Protein AF-A0A4R3YSF6-F1 (afdb_monomer)

Radius of gyration: 15.41 Å; Cα contacts (8 Å, |Δi|>4): 231; chains: 1; bounding box: 34×35×39 Å

InterPro domains:
  IPR024079 Metallopeptidase, catalytic domain superfamily [G3DSA:3.40.390.10] (8-135)

Mean predicted aligned error: 3.61 Å

Structure (mmCIF, N/CA/C/O backbone):
data_AF-A0A4R3YSF6-F1
#
_entry.id   AF-A0A4R3YSF6-F1
#
loop_
_atom_site.group_PDB
_atom_site.id
_atom_site.type_symbol
_atom_site.label_atom_id
_atom_site.label_alt_id
_atom_site.label_comp_id
_atom_site.label_asym_id
_atom_site.label_entity_id
_atom_site.label_seq_id
_atom_site.pdbx_PDB_ins_code
_atom_site.Cartn_x
_atom_site.Cartn_y
_atom_site.Cartn_z
_atom_site.occupancy
_atom_site.B_iso_or_equiv
_atom_site.auth_seq_id
_atom_site.auth_comp_id
_atom_site.auth_asym_id
_atom_site.auth_atom_id
_atom_site.pdbx_PDB_model_num
ATOM 1 N N . MET A 1 1 ? -13.873 -7.940 -2.655 1.00 75.38 1 MET A N 1
ATOM 2 C CA . MET A 1 1 ? -13.309 -6.577 -2.593 1.00 75.38 1 MET A CA 1
ATOM 3 C C . MET A 1 1 ? -14.471 -5.608 -2.666 1.00 75.38 1 MET A C 1
ATOM 5 O O . MET A 1 1 ? -15.292 -5.771 -3.560 1.00 75.38 1 MET A O 1
ATOM 9 N N . ILE A 1 2 ? -14.576 -4.685 -1.714 1.00 88.38 2 ILE A N 1
ATOM 10 C CA . ILE A 1 2 ? -15.607 -3.641 -1.694 1.00 88.38 2 ILE A CA 1
ATOM 11 C C . ILE A 1 2 ? -14.882 -2.317 -1.900 1.00 88.38 2 ILE A C 1
ATOM 13 O O . ILE A 1 2 ? -13.786 -2.132 -1.375 1.00 88.38 2 ILE A O 1
ATOM 17 N N . TYR A 1 3 ? -15.459 -1.440 -2.709 1.00 89.50 3 TYR A N 1
ATOM 18 C CA . TYR A 1 3 ? -14.857 -0.167 -3.057 1.00 89.50 3 TYR A CA 1
ATOM 19 C C . TYR A 1 3 ? -15.825 0.966 -2.739 1.00 89.50 3 TYR A C 1
ATOM 21 O O . TYR A 1 3 ? -16.998 0.904 -3.105 1.00 89.50 3 TYR A O 1
ATOM 29 N N . HIS A 1 4 ? -15.309 1.997 -2.081 1.00 91.56 4 HIS A N 1
ATOM 30 C CA . HIS A 1 4 ? -16.058 3.184 -1.701 1.00 91.56 4 HIS A CA 1
ATOM 31 C C . HIS A 1 4 ? -15.359 4.437 -2.241 1.00 91.56 4 HIS A C 1
ATOM 33 O O . HIS A 1 4 ? -14.137 4.468 -2.384 1.00 91.56 4 HIS A O 1
ATOM 39 N N . ARG A 1 5 ? -16.146 5.471 -2.549 1.00 90.00 5 ARG A N 1
ATOM 40 C CA . ARG A 1 5 ? -15.683 6.821 -2.911 1.00 90.00 5 ARG A CA 1
ATOM 41 C C . ARG A 1 5 ? -16.462 7.832 -2.091 1.00 90.00 5 ARG A C 1
ATOM 43 O O . ARG A 1 5 ? -17.632 7.583 -1.820 1.00 90.00 5 ARG A O 1
ATOM 50 N N . GLN A 1 6 ? -15.836 8.970 -1.793 1.00 88.31 6 GLN A N 1
ATOM 51 C CA . GLN A 1 6 ? -16.502 10.131 -1.190 1.00 88.31 6 GLN A CA 1
ATOM 52 C C . GLN A 1 6 ? -17.234 9.793 0.123 1.00 88.31 6 GLN A C 1
ATOM 54 O O . GLN A 1 6 ? -18.284 10.350 0.421 1.00 88.31 6 GLN A O 1
ATOM 59 N N . LEU A 1 7 ? -16.681 8.858 0.900 1.00 92.94 7 LEU A N 1
ATOM 60 C CA . LEU A 1 7 ? -17.053 8.673 2.295 1.00 92.94 7 LEU A CA 1
ATOM 61 C C . LEU A 1 7 ? -16.528 9.865 3.091 1.00 92.94 7 LEU A C 1
ATOM 63 O O . LEU A 1 7 ? -15.307 10.039 3.184 1.00 92.94 7 LEU A O 1
ATOM 67 N N . GLU A 1 8 ? -17.464 10.647 3.620 1.00 93.12 8 GLU A N 1
ATOM 68 C CA . GLU A 1 8 ? -17.203 11.821 4.447 1.00 93.12 8 GLU A CA 1
ATOM 69 C C . GLU A 1 8 ? -16.392 11.446 5.689 1.00 93.12 8 GLU A C 1
ATOM 71 O O . GLU A 1 8 ? -16.696 10.476 6.389 1.00 93.12 8 GLU A O 1
ATOM 76 N N . GLY A 1 9 ? -15.331 12.206 5.930 1.00 92.81 9 GLY A N 1
ATOM 77 C CA . GLY A 1 9 ? -14.386 12.000 7.015 1.00 92.81 9 GLY A CA 1
ATOM 78 C C . GLY A 1 9 ? -13.488 10.774 6.863 1.00 92.81 9 GLY A C 1
ATOM 79 O O . GLY A 1 9 ? -12.739 10.509 7.789 1.00 92.81 9 GLY A O 1
ATOM 80 N N . VAL A 1 10 ? -13.543 10.023 5.753 1.00 94.56 10 VAL A N 1
ATOM 81 C CA . VAL A 1 10 ? -12.761 8.777 5.560 1.00 94.56 10 VAL A CA 1
ATOM 82 C C . VAL A 1 10 ? -11.935 8.797 4.280 1.00 94.56 10 VAL A C 1
ATOM 84 O O . VAL A 1 10 ? -10.801 8.326 4.261 1.00 94.56 10 VAL A O 1
ATOM 87 N N . THR A 1 11 ? -12.494 9.307 3.183 1.00 93.81 11 THR A N 1
ATOM 88 C CA . THR A 1 11 ? -11.826 9.315 1.862 1.00 93.81 11 THR A CA 1
ATOM 89 C C . THR A 1 11 ? -11.589 10.719 1.309 1.00 93.81 11 THR A C 1
ATOM 91 O O . THR A 1 11 ? -10.864 10.879 0.330 1.00 93.81 11 THR A O 1
ATOM 94 N N . ASP A 1 12 ? -12.182 11.731 1.933 1.00 91.56 12 ASP A N 1
ATOM 95 C CA . ASP A 1 12 ? -12.060 13.166 1.649 1.00 91.56 12 ASP A CA 1
ATOM 96 C C . ASP A 1 12 ? -11.113 13.884 2.631 1.00 91.56 12 ASP A C 1
ATOM 98 O O . ASP A 1 12 ? -11.143 15.104 2.781 1.00 91.56 12 ASP A O 1
ATOM 102 N N . VAL A 1 13 ? -10.245 13.115 3.284 1.00 90.88 13 VAL A N 1
ATOM 103 C CA . VAL A 1 13 ? -9.210 13.605 4.195 1.00 90.88 13 VAL A CA 1
ATOM 104 C C . VAL A 1 13 ? -8.059 14.249 3.421 1.00 90.88 13 VAL A C 1
ATOM 106 O O . VAL A 1 13 ? -7.888 14.032 2.218 1.00 90.88 13 VAL A O 1
ATOM 109 N N . ARG A 1 14 ? -7.221 15.024 4.112 1.00 91.56 14 ARG A N 1
ATOM 110 C CA . ARG A 1 14 ? -5.967 15.504 3.527 1.00 91.56 14 ARG A CA 1
ATOM 111 C C . ARG A 1 14 ? -5.037 14.309 3.294 1.00 91.56 14 ARG A C 1
ATOM 113 O O . ARG A 1 14 ? -4.811 13.515 4.194 1.00 91.56 14 ARG A O 1
ATOM 120 N N . TYR A 1 15 ? -4.480 14.210 2.095 1.00 90.25 15 TYR A N 1
ATOM 121 C CA . TYR A 1 15 ? -3.469 13.217 1.734 1.00 90.25 15 TYR A CA 1
ATOM 122 C C 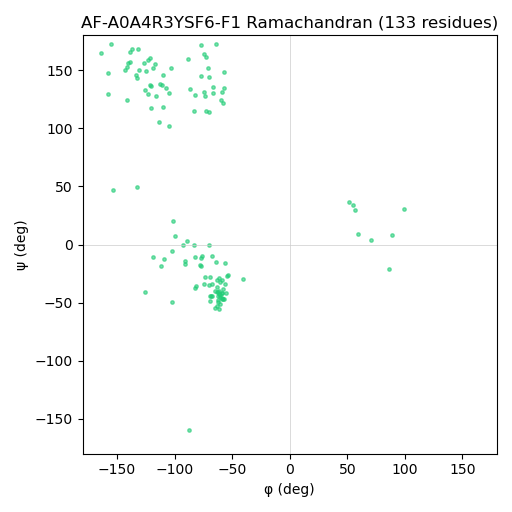. TYR A 1 15 ? -2.355 13.863 0.911 1.00 90.25 15 TYR A C 1
ATOM 124 O O . TYR A 1 15 ? -2.504 14.977 0.400 1.00 90.25 15 TYR A O 1
ATOM 132 N N . GLY A 1 16 ? -1.259 13.127 0.730 1.00 90.56 16 GLY A N 1
ATOM 133 C CA . GLY A 1 16 ? -0.104 13.572 -0.053 1.00 90.56 16 GLY A CA 1
ATOM 134 C C . GLY A 1 16 ? 1.041 14.106 0.808 1.00 90.56 16 GLY A C 1
ATOM 135 O O . GLY A 1 16 ? 1.758 15.014 0.393 1.00 90.56 16 GLY A O 1
ATOM 136 N N . HIS A 1 17 ? 1.172 13.564 2.019 1.00 94.62 17 HIS A N 1
ATOM 137 C CA . HIS A 1 17 ? 2.242 13.838 2.976 1.00 94.62 17 HIS A CA 1
ATOM 138 C C . HIS A 1 17 ? 2.687 12.534 3.650 1.00 94.62 17 HIS A C 1
ATOM 140 O O . HIS A 1 17 ? 2.029 11.501 3.511 1.00 94.62 17 HIS A O 1
ATOM 146 N N . GLU A 1 18 ? 3.832 12.533 4.331 1.00 93.25 18 GLU A N 1
ATOM 147 C CA . GLU A 1 18 ? 4.436 11.286 4.817 1.00 93.25 18 GLU A CA 1
ATOM 148 C C . GLU A 1 18 ? 3.630 10.626 5.941 1.00 93.25 18 GLU A C 1
ATOM 150 O O . GLU A 1 18 ? 3.618 9.399 6.029 1.00 93.25 18 GLU A O 1
ATOM 155 N N . GLU A 1 19 ? 2.902 11.428 6.715 1.00 95.81 19 GLU A N 1
ATOM 156 C CA . GLU A 1 19 ? 2.060 11.018 7.840 1.00 95.81 19 GLU A CA 1
ATOM 157 C C . GLU A 1 19 ? 0.658 10.547 7.408 1.00 95.81 19 GLU A C 1
ATOM 159 O O . GLU A 1 19 ? -0.140 10.135 8.245 1.00 95.81 19 GLU A O 1
ATOM 164 N N . THR A 1 20 ? 0.334 10.557 6.104 1.00 96.06 20 THR A N 1
ATOM 165 C CA . THR A 1 20 ? -1.009 10.177 5.617 1.00 96.06 20 THR A CA 1
ATOM 166 C C . THR A 1 20 ? -1.421 8.766 6.066 1.00 96.06 20 THR A C 1
ATOM 168 O O . THR A 1 20 ? -2.605 8.539 6.290 1.00 96.06 20 THR A O 1
ATOM 171 N N . LEU A 1 21 ? -0.494 7.802 6.183 1.00 97.50 21 LEU A N 1
ATOM 172 C CA . LEU A 1 21 ? -0.851 6.449 6.639 1.00 97.50 21 LEU A CA 1
ATOM 173 C C . LEU A 1 21 ? -1.247 6.422 8.112 1.00 97.50 21 LEU A C 1
ATOM 175 O O . LEU A 1 21 ? -2.237 5.769 8.429 1.00 97.50 21 LEU A O 1
ATOM 179 N N . ASP A 1 22 ? -0.495 7.096 8.980 1.00 97.62 22 ASP A N 1
ATOM 180 C CA . ASP A 1 22 ? -0.796 7.172 10.411 1.00 97.62 22 ASP A CA 1
ATOM 181 C C . ASP A 1 22 ? -2.161 7.838 10.618 1.00 97.62 22 ASP A C 1
ATOM 183 O O . ASP A 1 22 ? -3.085 7.217 11.135 1.00 97.62 22 ASP A O 1
ATOM 187 N N . GLU A 1 23 ? -2.335 9.049 10.079 1.00 97.12 23 GLU A N 1
ATOM 188 C CA . GLU A 1 23 ? -3.580 9.817 10.212 1.00 97.12 23 GLU A CA 1
ATOM 189 C C . GLU A 1 23 ? -4.793 9.069 9.642 1.00 97.12 23 GLU A C 1
ATOM 191 O O . GLU A 1 23 ? -5.877 9.069 10.226 1.00 97.12 23 GLU A O 1
ATOM 196 N N . TRP A 1 24 ? -4.634 8.413 8.489 1.00 97.56 24 TRP A N 1
ATOM 197 C CA . TRP A 1 24 ? -5.729 7.661 7.885 1.00 97.56 24 TRP A CA 1
ATOM 198 C C . TRP A 1 24 ? -6.026 6.348 8.616 1.00 97.56 24 TRP A C 1
ATOM 200 O O . TRP A 1 24 ? -7.169 5.890 8.593 1.00 97.56 24 TRP A O 1
ATOM 210 N N . THR A 1 25 ? -5.025 5.746 9.265 1.00 97.69 25 THR A N 1
ATOM 211 C CA . THR A 1 25 ? -5.224 4.560 10.107 1.00 97.69 25 THR A CA 1
ATOM 212 C C . THR A 1 25 ? -6.185 4.891 11.242 1.00 97.69 25 THR A C 1
ATOM 214 O O . THR A 1 25 ? -7.213 4.226 11.346 1.00 97.69 25 THR A O 1
ATOM 217 N N . ASP A 1 26 ? -5.930 5.971 11.986 1.00 97.69 26 ASP A N 1
ATOM 218 C CA . ASP A 1 26 ? -6.794 6.413 13.092 1.00 97.69 26 ASP A CA 1
ATOM 219 C C . ASP A 1 26 ? -8.238 6.656 12.615 1.00 97.69 26 ASP A C 1
ATOM 221 O O . ASP A 1 26 ? -9.209 6.151 13.179 1.00 97.69 26 ASP A O 1
ATOM 225 N N . ILE A 1 27 ? -8.385 7.364 11.492 1.00 97.12 27 ILE A N 1
ATOM 226 C CA . ILE A 1 27 ? -9.686 7.669 10.884 1.00 97.12 27 ILE A CA 1
ATOM 227 C C . ILE A 1 27 ? -10.450 6.400 10.485 1.00 97.12 27 ILE A C 1
ATOM 229 O O . ILE A 1 27 ? -11.670 6.303 10.675 1.00 97.12 27 ILE A O 1
ATOM 233 N N . MET A 1 28 ? -9.756 5.436 9.879 1.00 96.69 28 MET A N 1
ATOM 234 C CA . MET A 1 28 ? -10.383 4.208 9.409 1.00 96.69 28 MET A CA 1
ATOM 235 C C . MET A 1 28 ? -10.716 3.267 10.571 1.00 96.69 28 MET A C 1
ATOM 237 O O . MET A 1 28 ? -11.749 2.600 10.511 1.00 96.69 28 MET A O 1
ATOM 241 N N . GLU A 1 29 ? -9.907 3.231 11.631 1.00 96.25 29 GLU A N 1
ATOM 242 C CA . GLU A 1 29 ? -10.218 2.496 12.862 1.00 96.25 29 GLU A CA 1
ATOM 243 C C . GLU A 1 29 ? -11.488 3.044 13.528 1.00 96.25 29 GLU A C 1
ATOM 245 O O . GLU A 1 29 ? -12.432 2.278 13.750 1.00 96.25 29 GLU A O 1
ATOM 250 N N . ASP A 1 30 ? -11.596 4.367 13.685 1.00 96.75 30 ASP A N 1
ATOM 251 C CA . ASP A 1 30 ? -12.809 5.033 14.177 1.00 96.75 30 ASP A CA 1
ATOM 252 C C . ASP A 1 30 ? -14.037 4.732 13.302 1.00 96.75 30 ASP A C 1
ATOM 254 O O . ASP A 1 30 ? -15.171 4.607 13.781 1.00 96.75 30 ASP A O 1
ATOM 258 N N . TYR A 1 31 ? -13.861 4.667 11.980 1.00 95.88 31 TYR A N 1
ATOM 259 C CA . TYR A 1 31 ? -14.940 4.311 11.059 1.00 95.88 31 TYR A CA 1
ATOM 260 C C . TYR A 1 31 ? -15.361 2.843 11.214 1.00 95.88 31 TYR A C 1
ATOM 262 O O . TYR A 1 31 ? -16.559 2.550 11.250 1.00 95.88 31 TYR A O 1
ATOM 270 N N . VAL A 1 32 ? -14.401 1.923 11.318 1.00 95.19 32 VAL A N 1
ATOM 271 C CA . VAL A 1 32 ? -14.643 0.486 11.504 1.00 95.19 32 VAL A CA 1
ATOM 272 C C . VAL A 1 32 ? -15.401 0.229 12.802 1.00 95.19 32 VAL A C 1
ATOM 274 O O . VAL A 1 32 ? -16.395 -0.502 12.778 1.00 95.19 32 VAL A O 1
ATOM 277 N N . GLU A 1 33 ? -14.994 0.870 13.899 1.00 95.50 33 GLU A N 1
ATOM 278 C CA . GLU A 1 33 ? -15.650 0.743 15.201 1.00 95.50 33 GLU A CA 1
ATOM 279 C C . GLU A 1 33 ? -17.094 1.261 15.158 1.00 95.50 33 GLU A C 1
ATOM 281 O O . GLU A 1 33 ? -18.033 0.518 15.465 1.00 95.50 33 GLU A O 1
ATOM 286 N N . ARG A 1 34 ? -17.303 2.500 14.687 1.00 96.25 34 ARG A N 1
ATOM 287 C CA . ARG A 1 34 ? -18.636 3.133 14.630 1.00 96.25 34 ARG A CA 1
ATOM 288 C C . ARG A 1 34 ? -19.637 2.389 13.750 1.00 96.25 34 ARG A C 1
ATOM 290 O O . ARG A 1 34 ? -20.837 2.469 13.997 1.00 96.25 34 ARG A O 1
ATOM 297 N N . ASN A 1 35 ? -19.160 1.683 12.727 1.00 94.75 35 ASN A N 1
ATOM 298 C CA . ASN A 1 35 ? -20.005 0.930 11.798 1.00 94.75 35 ASN A CA 1
ATOM 299 C C . ASN A 1 35 ? -20.065 -0.571 12.118 1.00 94.75 35 ASN A C 1
ATOM 301 O O . ASN A 1 35 ? -20.624 -1.338 11.333 1.00 94.75 35 ASN A O 1
ATOM 305 N N . CYS A 1 36 ? -19.488 -0.999 13.247 1.00 94.44 36 CYS A N 1
ATOM 306 C CA . CYS A 1 36 ? -19.428 -2.400 13.666 1.00 94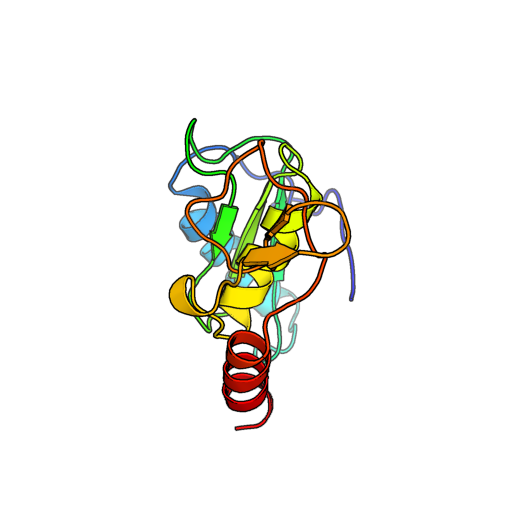.44 36 CYS A CA 1
ATOM 307 C C . CYS A 1 36 ? -18.875 -3.331 12.568 1.00 94.44 36 CYS A C 1
ATOM 309 O O . CYS A 1 36 ? -19.334 -4.465 12.397 1.00 94.44 36 CYS A O 1
ATOM 311 N N . ILE A 1 37 ? -17.899 -2.845 11.794 1.00 91.81 37 ILE A N 1
ATOM 312 C CA . ILE A 1 37 ? -17.246 -3.635 10.751 1.00 91.81 37 ILE A CA 1
ATOM 313 C C . ILE A 1 37 ? -16.313 -4.640 11.445 1.00 91.81 37 ILE A C 1
ATOM 315 O O . ILE A 1 37 ? -15.524 -4.245 12.302 1.00 91.81 37 ILE A O 1
ATOM 319 N N . PRO A 1 38 ? -16.349 -5.940 11.096 1.00 89.19 38 PRO A N 1
ATOM 320 C CA . PRO A 1 38 ? -15.448 -6.916 11.700 1.00 89.19 38 PRO A CA 1
ATOM 321 C C . PRO A 1 38 ? -13.976 -6.545 11.490 1.00 89.19 38 PRO A C 1
ATOM 323 O O . PRO A 1 38 ? -13.511 -6.465 10.352 1.00 89.19 38 PRO A O 1
ATOM 326 N N . TYR A 1 39 ? -13.238 -6.380 12.585 1.00 89.19 39 TYR A N 1
ATOM 327 C CA . TYR A 1 39 ? -11.812 -6.072 12.572 1.00 89.19 39 TYR A CA 1
ATOM 328 C C . TYR A 1 39 ? -11.005 -7.317 12.953 1.00 89.19 39 TYR A C 1
ATOM 330 O O . TYR A 1 39 ? -10.942 -7.712 14.115 1.00 89.19 39 TYR A O 1
ATOM 338 N N . THR A 1 40 ? -10.428 -7.991 11.957 1.00 90.25 40 THR A N 1
ATOM 339 C CA . THR A 1 40 ? -9.514 -9.125 12.169 1.00 90.25 40 THR A CA 1
ATOM 340 C C . THR A 1 40 ? -8.262 -8.939 11.325 1.00 90.25 40 THR A C 1
ATOM 342 O O . THR A 1 40 ? -8.253 -8.139 10.390 1.00 90.25 40 THR A O 1
ATOM 345 N N . SER A 1 41 ? -7.224 -9.740 11.567 1.00 87.12 41 SER A N 1
ATOM 346 C CA . SER A 1 41 ? -6.001 -9.736 10.752 1.00 87.12 41 SER A CA 1
ATOM 347 C C . SER A 1 41 ? -6.246 -9.976 9.254 1.00 87.12 41 SER A C 1
ATOM 349 O O . SER A 1 41 ? -5.370 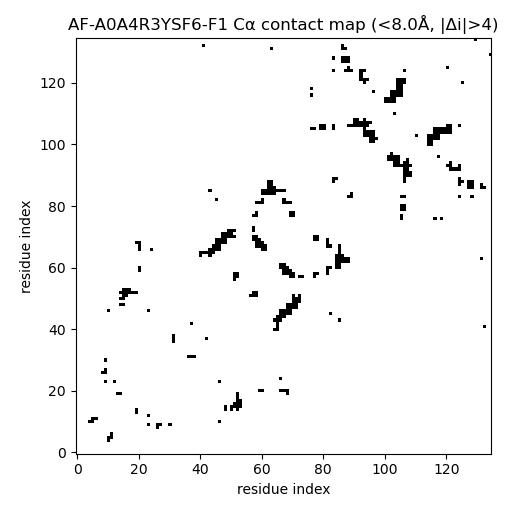-9.691 8.441 1.00 87.12 41 SER A O 1
ATOM 351 N N . ARG A 1 42 ? -7.422 -10.478 8.854 1.00 88.50 42 ARG A N 1
ATOM 352 C CA . ARG A 1 42 ? -7.779 -10.739 7.452 1.00 88.50 42 ARG A CA 1
ATOM 353 C C . ARG A 1 42 ? -8.461 -9.567 6.746 1.00 88.50 42 ARG A C 1
ATOM 355 O O . ARG A 1 42 ? -8.509 -9.571 5.516 1.00 88.50 42 ARG A O 1
ATOM 362 N N . GLN A 1 43 ? -8.979 -8.575 7.469 1.00 93.50 43 GLN A N 1
ATOM 363 C CA . GLN A 1 43 ? -9.592 -7.396 6.856 1.00 93.50 43 GLN A CA 1
ATOM 364 C C . GLN A 1 43 ? -8.507 -6.395 6.495 1.00 93.50 43 GLN A C 1
ATOM 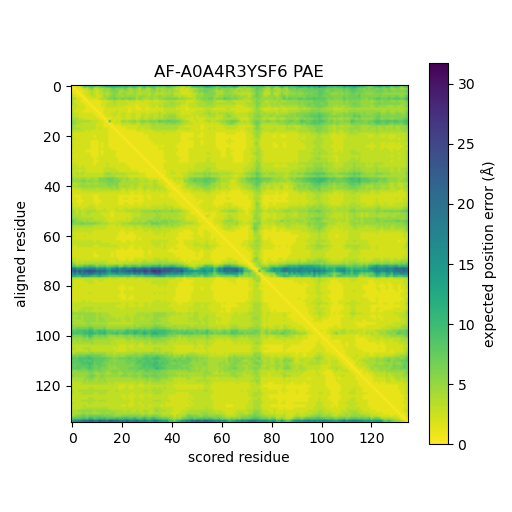366 O O . GLN A 1 43 ? -7.835 -5.856 7.363 1.00 93.50 43 GLN A O 1
ATOM 371 N N . LYS A 1 44 ? -8.330 -6.150 5.202 1.00 95.81 44 LYS A N 1
ATOM 372 C CA . LYS A 1 44 ? -7.367 -5.175 4.702 1.00 95.81 44 LYS A CA 1
ATOM 373 C C . LYS A 1 44 ? -8.115 -3.958 4.173 1.00 95.81 44 LYS A C 1
ATOM 375 O O . LYS A 1 44 ? -9.085 -4.106 3.429 1.00 95.81 44 LYS A O 1
ATOM 380 N N . PHE A 1 45 ? -7.639 -2.780 4.535 1.00 97.00 45 PHE A N 1
ATOM 381 C CA . PHE A 1 45 ? -8.157 -1.484 4.141 1.00 97.00 45 PHE A CA 1
ATOM 382 C C . PHE A 1 45 ? -7.050 -0.738 3.412 1.00 97.00 45 PHE A C 1
ATOM 384 O O . PHE A 1 45 ? -5.889 -0.766 3.817 1.00 97.00 45 PHE A O 1
ATOM 391 N N . MET A 1 46 ? -7.394 -0.092 2.307 1.00 96.69 46 MET A N 1
ATOM 392 C CA . MET A 1 46 ? -6.406 0.637 1.531 1.00 96.69 46 MET A CA 1
ATOM 393 C C . MET A 1 46 ? -7.001 1.929 0.999 1.00 96.69 46 MET A C 1
ATOM 395 O O . MET A 1 46 ? -8.013 1.898 0.295 1.00 96.69 46 MET A O 1
ATOM 399 N N . LEU A 1 47 ? -6.356 3.047 1.317 1.00 96.12 47 LEU A N 1
ATOM 400 C CA . LEU A 1 47 ? -6.661 4.334 0.716 1.00 96.12 47 LEU A CA 1
ATOM 401 C C . LEU A 1 47 ? -5.950 4.430 -0.630 1.00 96.12 47 LEU A C 1
ATOM 403 O O . LEU A 1 47 ? -4.742 4.216 -0.725 1.00 96.12 47 LEU A O 1
ATOM 407 N N . ILE A 1 48 ? -6.700 4.771 -1.673 1.00 94.69 48 ILE A N 1
ATOM 408 C CA . ILE A 1 48 ? -6.147 5.002 -3.007 1.00 94.69 48 ILE A CA 1
ATOM 409 C C . ILE A 1 48 ? -6.245 6.492 -3.315 1.00 94.69 48 ILE A C 1
ATOM 411 O O . ILE A 1 48 ? -7.351 7.028 -3.390 1.00 94.69 48 ILE A O 1
ATOM 415 N N . THR A 1 49 ? -5.103 7.148 -3.517 1.00 93.00 49 THR A N 1
ATOM 416 C CA . THR A 1 49 ? -5.019 8.603 -3.715 1.00 93.00 49 THR A CA 1
ATOM 417 C C . THR A 1 49 ? -4.464 8.957 -5.102 1.00 93.00 49 THR A C 1
ATOM 419 O O . THR A 1 49 ? -3.733 8.171 -5.713 1.00 93.00 49 THR A O 1
ATOM 422 N N . PRO A 1 50 ? -4.778 10.145 -5.647 1.00 91.12 50 PRO A N 1
ATOM 423 C CA . PRO A 1 50 ? -4.121 10.642 -6.855 1.00 91.12 50 PRO A CA 1
ATOM 424 C C . PRO A 1 50 ? -2.717 11.217 -6.586 1.00 91.12 50 PRO A C 1
ATOM 426 O O . PRO A 1 50 ? -1.940 11.358 -7.525 1.00 91.12 50 PRO A O 1
ATOM 429 N N . THR A 1 51 ? -2.381 11.543 -5.332 1.00 90.81 51 THR A N 1
ATOM 430 C CA . THR A 1 51 ? -1.197 12.345 -4.971 1.00 90.81 51 THR A CA 1
ATOM 431 C C . THR A 1 51 ? -0.207 11.547 -4.135 1.00 90.81 51 THR A C 1
ATOM 433 O O . THR A 1 51 ? -0.590 11.003 -3.098 1.00 90.81 51 THR A O 1
ATOM 436 N N . ARG A 1 52 ? 1.068 11.529 -4.555 1.00 92.00 52 ARG A N 1
ATOM 437 C CA . ARG A 1 52 ? 2.180 10.887 -3.829 1.00 92.00 52 ARG A CA 1
ATOM 438 C C . ARG A 1 52 ? 2.335 11.421 -2.405 1.00 92.00 52 ARG A C 1
ATOM 440 O O . ARG A 1 52 ? 2.100 12.598 -2.163 1.00 92.00 52 ARG A O 1
ATOM 447 N N . LEU A 1 53 ? 2.792 10.558 -1.498 1.00 91.75 53 LEU A N 1
ATOM 448 C CA . LEU A 1 53 ? 3.060 10.884 -0.089 1.00 91.75 53 LEU A CA 1
ATOM 449 C C . LEU A 1 53 ? 4.277 11.807 0.045 1.00 91.75 53 LEU A C 1
ATOM 451 O O . LEU A 1 53 ? 4.326 12.686 0.894 1.00 91.75 53 LEU A O 1
ATOM 455 N N . SER A 1 54 ? 5.263 11.607 -0.827 1.00 90.88 54 SER A N 1
ATOM 456 C CA . SER A 1 54 ? 6.409 12.493 -1.019 1.00 90.88 54 SER A CA 1
ATOM 457 C C . SER A 1 54 ? 6.963 12.301 -2.439 1.00 90.88 54 SER A C 1
ATOM 459 O O . SER A 1 54 ? 6.532 11.374 -3.139 1.00 90.88 54 SER A O 1
ATOM 461 N N . PRO A 1 55 ? 7.931 13.113 -2.909 1.00 87.81 55 PRO A N 1
ATOM 462 C CA . PRO A 1 55 ? 8.499 12.961 -4.252 1.00 87.81 55 PRO A CA 1
ATOM 463 C C . PRO A 1 55 ? 9.031 11.550 -4.560 1.00 87.81 55 PRO A C 1
ATOM 465 O O . PRO A 1 55 ? 9.051 11.137 -5.717 1.00 87.81 55 PRO A O 1
ATOM 468 N N . VAL A 1 56 ? 9.428 10.792 -3.531 1.00 87.31 56 VAL A N 1
ATOM 469 C CA . VAL A 1 56 ? 9.999 9.441 -3.663 1.00 87.31 56 VAL A CA 1
ATOM 470 C C . VAL A 1 56 ? 9.071 8.324 -3.176 1.00 87.31 56 VAL A C 1
ATOM 472 O O . VAL A 1 56 ? 9.331 7.160 -3.471 1.00 87.31 56 VAL A O 1
ATOM 475 N N . ARG A 1 57 ? 7.976 8.641 -2.469 1.00 89.88 57 ARG A N 1
ATOM 476 C CA . ARG A 1 57 ? 7.090 7.645 -1.847 1.00 89.88 57 ARG A CA 1
ATOM 477 C C . ARG A 1 57 ? 5.706 7.643 -2.500 1.00 89.88 57 ARG A C 1
ATOM 479 O O . ARG A 1 57 ? 4.892 8.541 -2.290 1.00 89.88 57 ARG A O 1
ATOM 486 N N . ALA A 1 58 ? 5.449 6.617 -3.312 1.00 92.38 58 ALA A N 1
ATOM 487 C CA . ALA A 1 58 ? 4.181 6.422 -4.023 1.00 92.38 58 ALA A CA 1
ATOM 488 C C . ALA A 1 58 ? 3.158 5.586 -3.237 1.00 92.38 58 ALA A C 1
ATOM 490 O O . ALA A 1 58 ? 1.989 5.540 -3.610 1.00 92.38 58 ALA A O 1
ATOM 491 N N . GLY A 1 59 ? 3.586 4.910 -2.182 1.00 94.62 59 GLY A N 1
ATOM 492 C CA . GLY A 1 59 ? 2.740 4.084 -1.342 1.00 94.62 59 GLY A CA 1
ATOM 493 C C . GLY A 1 59 ? 3.444 3.777 -0.030 1.00 94.62 59 GLY A C 1
ATOM 494 O O . GLY A 1 59 ? 4.640 4.049 0.118 1.00 94.62 59 GLY A O 1
ATOM 495 N N . VAL A 1 60 ? 2.665 3.310 0.935 1.00 96.50 60 VAL A N 1
ATOM 496 C CA . VAL A 1 60 ? 3.144 2.828 2.226 1.00 96.50 60 VAL A CA 1
ATOM 497 C C . VAL A 1 60 ? 2.100 1.893 2.831 1.00 96.50 60 VAL A C 1
ATOM 499 O O . VAL A 1 60 ? 0.895 2.085 2.656 1.00 96.50 60 VAL A O 1
ATOM 502 N N . ALA A 1 61 ? 2.552 0.900 3.582 1.00 97.88 61 ALA A N 1
ATOM 503 C CA . ALA A 1 61 ? 1.698 -0.067 4.249 1.00 97.88 61 ALA A CA 1
ATOM 504 C C . ALA A 1 61 ? 2.265 -0.437 5.615 1.00 97.88 61 ALA A C 1
ATOM 506 O O . ALA A 1 61 ? 3.483 -0.505 5.786 1.00 97.88 61 ALA A O 1
ATOM 507 N N . TRP A 1 62 ? 1.385 -0.778 6.557 1.00 97.81 62 TRP A N 1
ATOM 508 C CA . TRP A 1 62 ? 1.796 -1.461 7.780 1.00 97.81 62 TRP A CA 1
ATOM 509 C C . TRP A 1 62 ? 2.160 -2.917 7.466 1.00 97.81 62 TRP A C 1
ATOM 511 O O . TRP A 1 62 ? 1.272 -3.692 7.091 1.00 97.81 62 TRP A O 1
ATOM 521 N N . PRO A 1 63 ? 3.427 -3.351 7.616 1.00 96.88 63 PRO A N 1
ATOM 522 C CA . PRO A 1 63 ? 3.813 -4.718 7.281 1.00 96.88 63 PRO A CA 1
ATOM 523 C C . PRO A 1 63 ? 3.025 -5.732 8.114 1.00 96.88 63 PRO A C 1
ATOM 525 O O . PRO A 1 63 ? 3.042 -5.678 9.342 1.00 96.88 63 PRO A O 1
ATOM 528 N N . ARG A 1 64 ? 2.341 -6.673 7.448 1.00 95.88 64 ARG A N 1
ATOM 529 C CA . ARG A 1 64 ? 1.419 -7.658 8.061 1.00 95.88 64 ARG A CA 1
ATOM 530 C C . ARG A 1 64 ? 0.235 -7.038 8.819 1.00 95.88 64 ARG A C 1
ATOM 532 O O . ARG A 1 64 ? -0.482 -7.765 9.506 1.00 95.88 64 ARG A O 1
ATOM 539 N N . GLY A 1 65 ? 0.039 -5.728 8.704 1.00 96.00 65 GLY A N 1
ATOM 540 C CA . GLY A 1 65 ? -1.058 -4.991 9.309 1.00 96.00 65 GLY A CA 1
ATOM 541 C C . GLY A 1 65 ? -2.294 -4.969 8.419 1.00 96.00 65 GLY A C 1
ATOM 542 O O . GLY A 1 65 ? -2.473 -5.800 7.519 1.00 96.00 65 GLY A O 1
ATOM 543 N N . ASN A 1 66 ? -3.160 -3.998 8.683 1.00 96.94 66 ASN A N 1
ATOM 544 C CA . ASN A 1 66 ? -4.473 -3.906 8.059 1.00 96.94 66 ASN A CA 1
ATOM 545 C C . ASN A 1 66 ? -4.600 -2.718 7.102 1.00 96.94 66 ASN A C 1
ATOM 547 O O . ASN A 1 66 ? -5.479 -2.771 6.248 1.00 96.94 66 ASN A O 1
ATOM 551 N N . PHE A 1 67 ? -3.733 -1.703 7.193 1.00 98.06 67 PHE A N 1
ATOM 552 C CA . PHE A 1 67 ? -3.889 -0.441 6.462 1.00 98.06 67 PHE A CA 1
ATOM 553 C C . PHE A 1 67 ? -2.714 -0.126 5.550 1.00 98.06 67 PHE A C 1
ATOM 555 O O . PHE A 1 67 ? -1.549 -0.273 5.929 1.00 98.06 67 PHE A O 1
ATOM 562 N N . ALA A 1 68 ? -3.047 0.342 4.353 1.00 97.81 68 ALA A N 1
ATOM 563 C CA . ALA A 1 68 ? -2.101 0.858 3.381 1.00 97.81 68 ALA A CA 1
ATOM 564 C C . ALA A 1 68 ? -2.643 2.112 2.692 1.00 97.81 68 ALA A C 1
ATOM 566 O O . ALA A 1 68 ? -3.852 2.311 2.579 1.00 97.81 68 ALA A O 1
ATOM 567 N N . VAL A 1 69 ? -1.735 2.920 2.161 1.00 96.75 69 VAL A N 1
ATOM 568 C CA . VAL A 1 69 ? -2.030 4.025 1.254 1.00 96.75 69 VAL A CA 1
ATOM 569 C C . VAL A 1 69 ? -1.245 3.789 -0.026 1.00 96.75 69 VAL A C 1
ATOM 571 O O . VAL A 1 69 ? -0.041 3.555 0.014 1.00 96.75 69 VAL A O 1
ATOM 574 N N . ALA A 1 70 ? -1.911 3.858 -1.172 1.00 95.25 70 ALA A N 1
ATOM 575 C CA . ALA A 1 70 ? -1.283 3.680 -2.474 1.00 95.25 70 ALA A CA 1
ATOM 576 C C . ALA A 1 70 ? -1.736 4.770 -3.442 1.00 95.25 70 ALA A C 1
ATOM 578 O O . ALA A 1 70 ? -2.885 5.212 -3.419 1.00 95.25 70 ALA A O 1
ATOM 579 N N . THR A 1 71 ? -0.840 5.184 -4.331 1.00 92.31 71 THR A N 1
ATOM 580 C CA . THR A 1 71 ? -1.131 6.249 -5.295 1.00 92.31 71 THR A CA 1
ATOM 581 C C . THR A 1 71 ? -1.412 5.711 -6.689 1.00 92.31 71 THR A C 1
ATOM 583 O O . THR A 1 71 ? -0.894 4.671 -7.101 1.00 92.31 71 THR A O 1
ATOM 586 N N . LEU A 1 72 ? -2.215 6.455 -7.450 1.00 88.44 72 LEU A N 1
ATOM 587 C CA . LEU A 1 72 ? -2.496 6.170 -8.860 1.00 88.44 72 LEU A CA 1
ATOM 588 C C . LEU A 1 72 ? -1.413 6.695 -9.818 1.00 88.44 72 LEU A C 1
ATOM 590 O O . LEU A 1 72 ? -1.402 6.313 -10.987 1.00 88.44 72 LEU A O 1
ATOM 594 N N . ASP A 1 73 ? -0.480 7.511 -9.328 1.00 76.69 73 ASP A N 1
ATOM 595 C CA . ASP A 1 73 ? 0.567 8.196 -10.105 1.00 76.69 73 ASP A CA 1
ATOM 596 C C . ASP A 1 73 ? 1.664 7.250 -10.659 1.00 76.69 73 ASP A C 1
ATOM 598 O O . ASP A 1 73 ? 2.592 7.671 -11.339 1.00 76.69 73 ASP A O 1
ATOM 602 N N . ASN A 1 74 ? 1.575 5.943 -10.384 1.00 63.00 74 ASN A N 1
ATOM 603 C CA . ASN A 1 74 ? 2.396 4.893 -11.012 1.00 63.00 74 ASN A CA 1
ATOM 604 C C . ASN A 1 74 ? 1.656 3.534 -10.994 1.00 63.00 74 ASN A C 1
ATOM 606 O O . ASN A 1 74 ? 2.169 2.489 -10.596 1.00 63.00 74 ASN A O 1
ATOM 610 N N . SER A 1 75 ? 0.390 3.619 -11.399 1.00 59.66 75 SER A N 1
ATOM 611 C CA . SER A 1 75 ? -0.819 2.896 -10.966 1.00 59.66 75 SER A CA 1
ATOM 612 C C . SER A 1 75 ? -0.822 1.393 -10.650 1.00 59.66 75 SER A C 1
ATOM 614 O O . SER A 1 75 ? -1.641 0.995 -9.826 1.00 59.66 75 SER A O 1
ATOM 616 N N . TYR A 1 76 ? 0.006 0.530 -11.242 1.00 60.31 76 TYR A N 1
ATOM 617 C CA . TYR A 1 76 ? -0.196 -0.928 -11.097 1.00 60.31 76 TYR A CA 1
ATOM 618 C C . TYR A 1 76 ? 0.728 -1.644 -10.105 1.00 60.31 76 TYR A C 1
ATOM 620 O O . TYR A 1 76 ? 0.205 -2.382 -9.267 1.00 60.31 76 TYR A O 1
ATOM 628 N N . PRO A 1 77 ? 2.065 -1.468 -10.138 1.00 80.38 77 PRO A N 1
ATOM 629 C CA . PRO A 1 77 ? 2.923 -2.094 -9.138 1.00 80.38 77 PRO A CA 1
ATOM 630 C C . PRO A 1 77 ? 2.617 -1.591 -7.731 1.00 80.38 77 PRO A C 1
ATOM 632 O O . PRO A 1 77 ? 2.549 -2.414 -6.836 1.00 80.38 77 PRO A O 1
ATOM 635 N N . VAL A 1 78 ? 2.360 -0.293 -7.532 1.00 92.31 78 VAL A N 1
ATOM 636 C CA . VAL A 1 78 ? 2.255 0.292 -6.182 1.00 92.31 78 VAL A CA 1
ATOM 637 C C . VAL A 1 78 ? 1.098 -0.310 -5.383 1.00 92.31 78 VAL A C 1
ATOM 639 O O . VAL A 1 78 ? 1.308 -0.788 -4.278 1.00 92.31 78 VAL A O 1
ATOM 642 N N . ILE A 1 79 ? -0.109 -0.378 -5.953 1.00 94.38 79 ILE A N 1
ATOM 643 C CA . ILE A 1 79 ? -1.262 -0.979 -5.263 1.00 94.38 79 ILE A CA 1
ATOM 644 C C . ILE A 1 79 ? -0.976 -2.438 -4.881 1.00 94.38 79 ILE A C 1
ATOM 646 O O . ILE A 1 79 ? -1.216 -2.845 -3.746 1.00 94.38 79 ILE A O 1
ATOM 650 N N . ALA A 1 80 ? -0.449 -3.231 -5.818 1.00 95.06 80 ALA A N 1
ATOM 651 C CA . ALA A 1 80 ? -0.127 -4.630 -5.553 1.00 95.06 80 ALA A CA 1
ATOM 652 C C . ALA A 1 80 ? 1.027 -4.784 -4.546 1.00 95.06 80 ALA A C 1
ATOM 654 O O . ALA A 1 80 ? 1.016 -5.723 -3.754 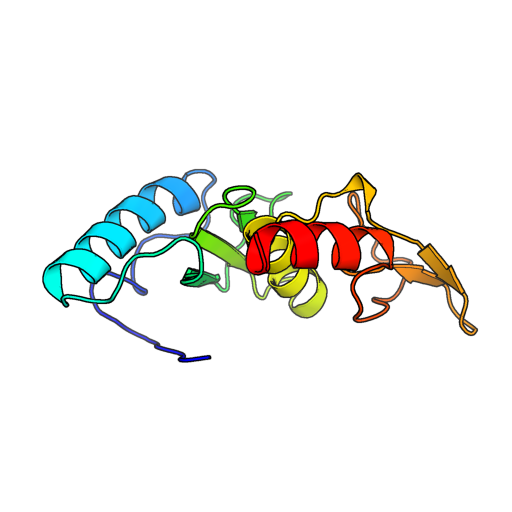1.00 95.06 80 ALA A O 1
ATOM 655 N N . HIS A 1 81 ? 1.994 -3.871 -4.568 1.00 96.25 81 HIS A N 1
ATOM 656 C CA . HIS A 1 81 ? 3.149 -3.821 -3.677 1.00 96.25 81 HIS A CA 1
ATOM 657 C C . HIS A 1 81 ? 2.718 -3.567 -2.233 1.00 96.25 81 HIS A C 1
ATOM 659 O O . HIS A 1 81 ? 2.976 -4.392 -1.355 1.00 96.25 81 HIS A O 1
ATOM 665 N N . GLU A 1 82 ? 1.962 -2.490 -2.007 1.00 96.75 82 GLU A N 1
ATOM 666 C CA . GLU A 1 82 ? 1.468 -2.137 -0.676 1.00 96.75 82 GLU A CA 1
ATOM 667 C C . GLU A 1 82 ? 0.497 -3.192 -0.140 1.00 96.75 82 GLU A C 1
ATOM 669 O O . GLU A 1 82 ? 0.577 -3.601 1.019 1.00 96.75 82 GLU A O 1
ATOM 674 N N . PHE A 1 83 ? -0.376 -3.731 -0.998 1.00 96.44 83 PHE A N 1
ATOM 675 C CA . PHE A 1 83 ? -1.236 -4.845 -0.607 1.00 96.44 83 PHE A CA 1
ATOM 676 C C . PHE A 1 83 ? -0.427 -6.105 -0.259 1.00 96.44 83 PHE A C 1
ATOM 678 O O . PHE A 1 83 ? -0.767 -6.824 0.680 1.00 96.44 83 PHE A O 1
ATOM 685 N N . GLY A 1 84 ? 0.676 -6.359 -0.967 1.00 96.94 84 GLY A N 1
ATOM 686 C CA . GLY A 1 84 ? 1.622 -7.425 -0.650 1.00 96.94 84 GLY A CA 1
ATOM 687 C C . GLY A 1 84 ? 2.213 -7.287 0.754 1.00 96.94 84 GLY A C 1
ATOM 688 O O . GLY A 1 84 ? 2.264 -8.276 1.487 1.00 96.94 84 GLY A O 1
ATOM 689 N N . HIS A 1 85 ? 2.572 -6.071 1.173 1.00 97.94 85 HIS A N 1
ATOM 690 C CA . HIS A 1 85 ? 3.035 -5.803 2.538 1.00 97.94 85 HIS A CA 1
ATOM 691 C C . HIS A 1 85 ? 1.983 -6.111 3.602 1.00 97.94 85 HIS A C 1
ATOM 693 O O . HIS A 1 85 ? 2.315 -6.757 4.600 1.00 97.94 85 HIS A O 1
ATOM 699 N N . LEU A 1 86 ? 0.714 -5.748 3.379 1.00 97.81 86 LEU A N 1
ATOM 700 C CA . LEU A 1 86 ? -0.384 -6.121 4.285 1.00 97.81 86 LEU A CA 1
ATOM 701 C C . LEU A 1 86 ? -0.526 -7.634 4.432 1.00 97.81 86 LEU A C 1
ATOM 703 O O . LEU A 1 86 ? -0.939 -8.130 5.478 1.00 97.81 86 LEU A O 1
ATOM 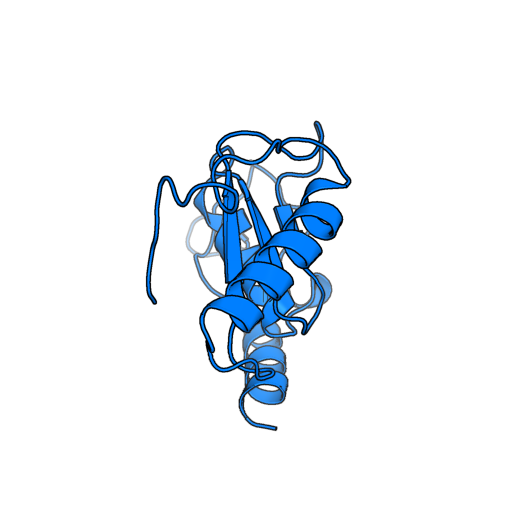707 N N . LEU A 1 87 ? -0.184 -8.369 3.377 1.00 96.94 87 LEU A N 1
ATOM 708 C CA . LEU A 1 87 ? -0.210 -9.822 3.348 1.00 96.94 87 LEU A CA 1
ATOM 709 C C . LEU A 1 87 ? 1.109 -10.464 3.808 1.00 96.94 87 LEU A C 1
ATOM 711 O O . LEU A 1 87 ? 1.219 -11.682 3.810 1.00 96.94 87 LEU A O 1
ATOM 715 N N . GLY A 1 88 ? 2.098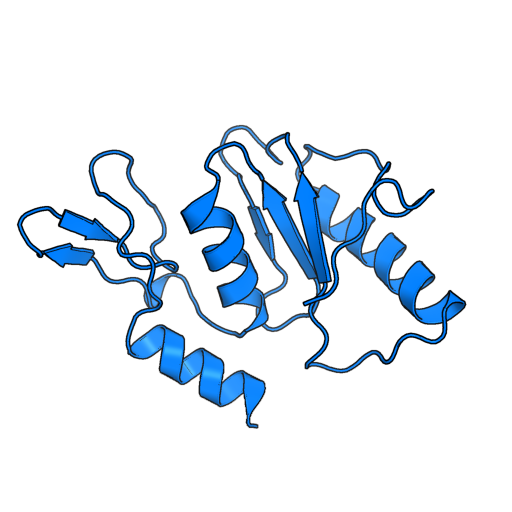 -9.679 4.233 1.00 96.25 88 GLY A N 1
ATOM 716 C CA . GLY A 1 88 ? 3.356 -10.173 4.790 1.00 96.25 88 GLY A CA 1
ATOM 717 C C . GLY A 1 88 ? 4.472 -10.449 3.787 1.00 96.25 88 GLY A C 1
ATOM 718 O O . GLY A 1 88 ? 5.511 -10.968 4.195 1.00 96.25 88 GLY A O 1
ATOM 719 N N . ALA A 1 89 ? 4.299 -10.083 2.518 1.00 97.44 89 ALA A N 1
ATOM 720 C CA . ALA A 1 89 ? 5.397 -10.074 1.562 1.00 97.44 89 ALA A CA 1
ATOM 721 C C . ALA A 1 89 ? 6.389 -8.932 1.858 1.00 97.44 89 ALA A C 1
ATOM 723 O O . ALA A 1 89 ? 6.034 -7.886 2.416 1.00 97.44 89 ALA A O 1
ATOM 724 N N . LYS A 1 90 ? 7.650 -9.136 1.479 1.00 97.31 90 LYS A N 1
ATOM 725 C CA . LYS A 1 90 ? 8.783 -8.236 1.733 1.00 97.31 90 LYS A CA 1
ATOM 726 C C . LYS A 1 90 ? 9.422 -7.796 0.423 1.00 97.31 90 LYS A C 1
ATOM 728 O O . LYS A 1 90 ? 9.292 -8.488 -0.580 1.00 97.31 90 LYS A O 1
ATOM 733 N N . HIS A 1 91 ? 10.176 -6.697 0.453 1.00 96.69 91 HIS A N 1
ATOM 734 C CA . HIS A 1 91 ? 10.935 -6.238 -0.717 1.00 96.69 91 HIS A CA 1
ATOM 735 C C . HIS A 1 91 ? 11.884 -7.311 -1.271 1.00 96.69 91 HIS A C 1
ATOM 737 O O . HIS A 1 91 ? 11.941 -7.520 -2.480 1.00 96.69 91 HIS A O 1
ATOM 743 N N . ASP A 1 92 ? 12.568 -8.034 -0.379 1.00 96.19 92 ASP A N 1
ATOM 744 C CA . ASP A 1 92 ? 13.527 -9.090 -0.736 1.00 96.19 92 ASP A CA 1
ATOM 745 C C . ASP A 1 92 ? 12.881 -10.279 -1.455 1.00 96.19 92 ASP A C 1
ATOM 747 O O . ASP A 1 92 ? 13.576 -11.073 -2.082 1.00 96.19 92 ASP A O 1
ATOM 751 N N . ASP A 1 93 ? 11.551 -10.389 -1.405 1.00 96.31 93 ASP A N 1
ATOM 752 C CA . ASP A 1 93 ? 10.828 -11.401 -2.160 1.00 96.31 93 ASP A CA 1
ATOM 753 C C . ASP A 1 93 ? 10.726 -11.027 -3.651 1.00 96.31 93 ASP A C 1
ATOM 755 O O . ASP A 1 93 ? 10.257 -11.832 -4.451 1.00 96.31 93 ASP A O 1
ATOM 759 N N . GLY A 1 94 ? 11.090 -9.810 -4.057 1.00 95.38 94 GLY A N 1
ATOM 760 C CA . GLY A 1 94 ? 11.020 -9.353 -5.440 1.00 95.38 94 GLY A CA 1
ATOM 761 C C . GLY A 1 94 ? 11.996 -10.078 -6.374 1.00 95.38 94 GLY A C 1
ATOM 762 O O . GLY A 1 94 ? 13.178 -10.229 -6.090 1.00 95.38 94 GLY A O 1
ATOM 763 N N . GLU A 1 95 ? 11.514 -10.474 -7.550 1.00 96.56 95 GLU A N 1
ATOM 764 C CA . GLU A 1 95 ? 12.305 -11.080 -8.622 1.00 96.56 95 GLU A CA 1
ATOM 765 C C . GLU A 1 95 ? 12.275 -10.218 -9.893 1.00 96.56 95 GLU A C 1
ATOM 767 O O . GLU A 1 95 ? 11.278 -9.557 -10.201 1.00 96.56 95 GLU A O 1
ATOM 772 N N . VAL A 1 96 ? 13.348 -10.308 -10.681 1.00 96.12 96 VAL A N 1
ATOM 773 C CA . VAL A 1 96 ? 13.398 -9.837 -12.071 1.00 96.12 96 VAL A CA 1
ATOM 774 C C . VAL A 1 96 ? 13.349 -11.056 -12.986 1.00 96.12 96 VAL A C 1
ATOM 776 O O . VAL A 1 96 ? 14.107 -12.006 -12.797 1.00 96.12 96 VAL A O 1
ATOM 779 N N . ARG A 1 97 ? 12.461 -11.044 -13.981 1.00 96.25 97 ARG A N 1
ATOM 780 C CA . ARG A 1 97 ? 12.256 -12.160 -14.917 1.00 96.25 97 ARG A CA 1
ATOM 781 C C . ARG A 1 97 ? 12.441 -11.706 -16.359 1.00 96.25 97 ARG A C 1
ATOM 783 O O . ARG A 1 97 ? 12.322 -10.522 -16.660 1.00 96.25 97 ARG A O 1
ATOM 790 N N . TYR A 1 98 ? 12.716 -12.657 -17.248 1.00 95.94 98 TYR A N 1
ATOM 791 C CA . TYR A 1 98 ? 12.873 -12.411 -18.679 1.00 95.94 98 TYR A CA 1
ATOM 792 C C . TYR A 1 98 ? 11.858 -13.228 -19.482 1.00 95.94 98 TYR A C 1
ATOM 794 O O . TYR A 1 98 ? 11.895 -14.457 -19.467 1.00 95.94 98 TYR A O 1
ATOM 802 N N . TYR A 1 99 ? 10.974 -12.534 -20.201 1.00 91.31 99 TYR A N 1
ATOM 803 C CA . TYR A 1 99 ? 9.970 -13.126 -21.096 1.00 91.31 99 TYR A CA 1
ATOM 804 C C . TYR A 1 99 ? 9.969 -12.406 -22.453 1.00 91.31 99 TYR A C 1
ATOM 806 O O . TYR A 1 99 ? 8.944 -11.918 -22.916 1.00 91.31 99 TYR A O 1
ATOM 814 N N . GLY A 1 100 ? 11.152 -12.242 -23.054 1.00 94.38 100 GLY A N 1
ATOM 815 C CA . GLY A 1 100 ? 11.356 -11.400 -24.245 1.00 94.38 100 GLY A CA 1
ATOM 816 C C . GLY A 1 100 ? 11.609 -9.921 -23.919 1.00 94.38 100 GLY A C 1
ATOM 817 O O . GLY A 1 100 ? 12.251 -9.223 -24.697 1.00 94.38 100 GLY A O 1
ATOM 818 N N . TRP A 1 101 ? 11.209 -9.473 -22.727 1.00 95.50 101 TRP A N 1
ATOM 819 C CA . TRP A 1 101 ? 11.658 -8.239 -22.080 1.00 95.50 101 TRP A CA 1
ATOM 820 C C . TRP A 1 101 ? 11.850 -8.482 -20.576 1.00 95.50 101 TRP A C 1
ATOM 822 O O . TRP A 1 101 ? 11.262 -9.414 -20.017 1.00 95.50 101 TRP A O 1
ATOM 832 N N . TRP A 1 102 ? 12.686 -7.669 -19.925 1.00 96.38 102 TRP A N 1
ATOM 833 C CA . TRP A 1 102 ? 12.890 -7.731 -18.478 1.00 96.38 102 TRP A CA 1
ATOM 834 C C . TRP A 1 102 ? 11.681 -7.154 -17.743 1.00 96.38 102 TRP A C 1
ATOM 836 O O . TRP A 1 102 ? 11.291 -6.014 -17.997 1.00 96.38 102 TRP A O 1
ATOM 846 N N . CYS A 1 103 ? 11.132 -7.910 -16.797 1.00 95.12 103 CYS A N 1
ATOM 847 C CA . CYS A 1 103 ? 10.041 -7.461 -15.944 1.00 95.12 103 CYS A CA 1
ATOM 848 C C . CYS A 1 103 ? 10.366 -7.647 -14.461 1.00 95.12 103 CYS A C 1
ATOM 850 O O . CYS A 1 103 ? 11.175 -8.503 -14.102 1.00 95.12 103 CYS A O 1
ATOM 852 N N . GLU A 1 104 ? 9.716 -6.874 -13.599 1.00 94.94 104 GLU A N 1
ATOM 853 C CA . GLU A 1 104 ? 9.833 -6.977 -12.148 1.00 94.94 104 GLU A CA 1
ATOM 854 C C . GLU A 1 104 ? 8.533 -7.499 -11.520 1.00 94.94 104 GLU A C 1
ATOM 856 O O . GLU A 1 104 ? 7.435 -7.092 -11.900 1.00 94.94 104 GLU A O 1
ATOM 861 N N . THR A 1 105 ? 8.637 -8.414 -10.557 1.00 95.69 105 THR A N 1
ATOM 862 C CA . THR A 1 105 ? 7.474 -8.860 -9.767 1.00 95.69 105 THR A CA 1
ATOM 863 C C . THR A 1 105 ? 7.018 -7.783 -8.780 1.00 95.69 105 THR A C 1
ATOM 865 O O . THR A 1 105 ? 7.802 -6.915 -8.406 1.00 95.69 105 THR A O 1
ATOM 868 N N . ASN A 1 106 ? 5.779 -7.888 -8.292 1.00 95.62 106 ASN A N 1
ATOM 869 C CA . ASN A 1 106 ? 5.102 -6.846 -7.509 1.00 95.62 106 ASN A CA 1
ATOM 870 C C . ASN A 1 106 ? 5.870 -6.353 -6.270 1.00 95.62 106 ASN A C 1
ATOM 872 O O . ASN A 1 106 ? 5.674 -5.212 -5.876 1.00 95.62 106 ASN A O 1
ATOM 876 N N . MET A 1 107 ? 6.731 -7.178 -5.662 1.00 96.44 107 MET A N 1
ATOM 877 C CA . MET A 1 107 ? 7.466 -6.807 -4.443 1.00 96.44 107 MET A CA 1
ATOM 878 C C . MET A 1 107 ? 8.844 -6.193 -4.684 1.00 96.44 107 MET A C 1
ATOM 880 O O . MET A 1 107 ? 9.520 -5.864 -3.718 1.00 96.44 107 MET A O 1
ATOM 884 N N . ILE A 1 108 ? 9.285 -6.034 -5.934 1.00 94.19 108 ILE A N 1
ATOM 885 C CA . ILE A 1 108 ? 10.599 -5.445 -6.202 1.00 94.19 108 ILE A CA 1
ATOM 886 C C . ILE A 1 108 ? 10.708 -4.045 -5.568 1.00 94.19 108 ILE A C 1
ATOM 888 O O . ILE A 1 108 ? 9.800 -3.219 -5.683 1.00 94.19 108 ILE A O 1
ATOM 892 N N . SER A 1 109 ? 11.828 -3.765 -4.910 1.00 90.75 109 SER A N 1
ATOM 893 C CA . SER A 1 109 ? 12.171 -2.422 -4.448 1.00 90.75 109 SER A CA 1
ATOM 894 C C . SER A 1 109 ? 13.690 -2.329 -4.248 1.00 90.75 109 SER A C 1
ATOM 896 O O . SER A 1 109 ? 14.251 -3.209 -3.595 1.00 90.75 109 SER A O 1
ATOM 898 N N . PRO A 1 110 ? 14.381 -1.317 -4.803 1.00 88.06 110 PRO A N 1
ATOM 899 C CA . PRO A 1 110 ? 13.842 -0.260 -5.661 1.00 88.06 110 PRO A CA 1
ATOM 900 C C . PRO A 1 110 ? 13.420 -0.786 -7.047 1.00 88.06 110 PRO A C 1
ATOM 902 O O . PRO A 1 110 ? 14.068 -1.666 -7.617 1.00 88.06 110 PRO A O 1
ATOM 905 N N . SER A 1 111 ? 12.339 -0.224 -7.595 1.00 86.62 111 SER A N 1
ATOM 906 C CA . SER A 1 111 ? 11.881 -0.474 -8.971 1.00 86.62 111 SER A CA 1
ATOM 907 C C . SER A 1 111 ? 12.528 0.496 -9.964 1.00 86.62 111 SER A C 1
ATOM 909 O O . SER A 1 111 ? 13.024 1.562 -9.589 1.00 86.62 111 SER A O 1
ATOM 911 N N . THR A 1 112 ? 12.535 0.142 -11.250 1.00 85.94 112 THR A N 1
ATOM 912 C CA . THR A 1 112 ? 13.031 1.020 -12.325 1.00 85.94 112 THR A CA 1
ATOM 913 C C . THR A 1 112 ? 12.065 1.080 -13.500 1.00 85.94 112 THR A C 1
ATOM 915 O O . THR A 1 112 ? 11.492 0.072 -13.903 1.00 85.94 112 THR A O 1
ATOM 918 N N . SER A 1 113 ? 11.944 2.257 -14.119 1.00 85.69 113 SER A N 1
ATOM 919 C CA . SER A 1 113 ? 11.133 2.462 -15.326 1.00 85.69 113 SER A CA 1
ATOM 920 C C . SER A 1 113 ? 11.682 1.757 -16.573 1.00 85.69 113 SER A C 1
ATOM 922 O O . SER A 1 113 ? 10.997 1.699 -17.591 1.00 85.69 113 SER A O 1
ATOM 924 N N . LEU A 1 114 ? 12.903 1.212 -16.515 1.00 89.31 114 LEU A N 1
ATOM 925 C CA . LEU A 1 114 ? 13.515 0.463 -17.618 1.00 89.31 114 LEU A CA 1
ATOM 926 C C . LEU A 1 114 ? 12.963 -0.965 -17.759 1.00 89.31 114 LEU A C 1
ATOM 928 O O . LEU A 1 114 ? 13.135 -1.591 -18.807 1.00 89.31 114 LEU A O 1
ATOM 932 N N . ARG A 1 115 ? 12.324 -1.499 -16.713 1.00 91.12 115 ARG A N 1
ATOM 933 C CA . ARG A 1 115 ? 11.753 -2.850 -16.687 1.00 91.12 115 ARG A CA 1
ATOM 934 C C . ARG A 1 115 ? 10.231 -2.759 -16.673 1.00 91.12 115 ARG A C 1
ATOM 936 O O . ARG A 1 115 ? 9.658 -1.830 -16.113 1.00 91.12 115 ARG A O 1
ATOM 943 N N . SER A 1 116 ? 9.564 -3.711 -17.321 1.00 91.62 116 SER A N 1
ATOM 944 C CA . SER A 1 116 ? 8.102 -3.791 -17.258 1.00 91.62 116 SER A CA 1
ATOM 945 C C . SER A 1 116 ? 7.644 -4.384 -15.919 1.00 91.62 116 SER A C 1
ATOM 947 O O . SER A 1 116 ? 8.445 -4.900 -15.144 1.00 91.62 116 SER A O 1
ATOM 949 N N . ASN A 1 117 ? 6.342 -4.363 -15.638 1.00 90.88 117 ASN A N 1
ATOM 950 C CA . ASN A 1 117 ? 5.778 -5.111 -14.514 1.00 90.88 117 ASN A CA 1
ATOM 951 C C . ASN A 1 117 ? 5.454 -6.552 -14.960 1.00 90.88 117 ASN A C 1
ATOM 953 O O . ASN A 1 117 ? 4.870 -6.748 -16.025 1.00 90.88 117 ASN A O 1
ATOM 957 N N . CYS A 1 118 ? 5.829 -7.563 -14.169 1.00 94.00 118 CYS A N 1
ATOM 958 C CA . CYS A 1 118 ? 5.453 -8.960 -14.422 1.00 94.00 118 CYS A CA 1
ATOM 959 C C . CYS A 1 118 ? 3.993 -9.274 -14.031 1.00 94.00 118 CYS A C 1
ATOM 961 O O . CYS A 1 118 ? 3.506 -10.359 -14.335 1.00 94.00 118 CYS A O 1
ATOM 963 N N . TYR A 1 119 ? 3.320 -8.368 -13.318 1.00 92.69 119 TYR A N 1
ATOM 964 C CA . TYR A 1 119 ? 1.957 -8.469 -12.783 1.00 92.69 119 TYR A CA 1
ATOM 965 C C . TYR A 1 119 ? 1.720 -9.683 -11.876 1.00 92.69 119 TYR A C 1
ATOM 967 O O . TYR A 1 119 ? 0.612 -10.211 -11.787 1.00 92.69 119 TYR A O 1
ATOM 975 N N . VAL A 1 120 ? 2.764 -10.137 -11.181 1.00 95.50 120 VAL A N 1
ATOM 976 C CA . VAL A 1 120 ? 2.710 -11.308 -10.301 1.00 95.50 120 VAL A CA 1
ATOM 977 C C . VAL A 1 120 ? 3.535 -11.090 -9.043 1.00 95.50 120 VAL A C 1
ATOM 979 O O . VAL A 1 120 ? 4.542 -10.383 -9.056 1.00 95.50 120 VAL A O 1
ATOM 982 N N . PHE A 1 121 ? 3.143 -11.765 -7.964 1.00 96.94 121 PHE A N 1
ATOM 983 C CA . PHE A 1 121 ? 4.021 -12.011 -6.825 1.00 96.94 121 PHE A CA 1
ATOM 984 C C . PHE A 1 121 ? 5.001 -13.143 -7.160 1.00 96.94 121 PHE A C 1
ATOM 986 O O . PHE A 1 121 ? 4.652 -14.102 -7.859 1.00 96.94 121 PHE A O 1
ATOM 993 N N . SER A 1 122 ? 6.228 -13.047 -6.655 1.00 97.31 122 SER A N 1
ATOM 994 C CA . SER A 1 122 ? 7.235 -14.103 -6.771 1.00 97.31 122 SER A CA 1
ATOM 995 C C . SER A 1 122 ? 6.823 -15.383 -6.037 1.00 97.31 122 SER A C 1
ATOM 997 O O . SER A 1 122 ? 5.826 -15.420 -5.305 1.00 97.31 122 SER A O 1
ATOM 999 N N . LYS A 1 123 ? 7.593 -16.466 -6.201 1.00 97.81 123 LYS A N 1
ATOM 1000 C CA . LYS A 1 123 ? 7.330 -17.699 -5.442 1.00 97.81 123 LYS A CA 1
ATOM 1001 C C . LYS A 1 123 ? 7.500 -17.464 -3.936 1.00 97.81 123 LYS A C 1
ATOM 1003 O O . LYS A 1 123 ? 6.674 -17.941 -3.160 1.00 97.81 123 LYS A O 1
ATOM 1008 N N . GLN A 1 124 ? 8.529 -16.713 -3.547 1.00 97.69 124 GLN A N 1
ATOM 1009 C CA . GLN A 1 124 ? 8.822 -16.406 -2.148 1.00 97.69 124 GLN A CA 1
ATOM 1010 C C . GLN A 1 124 ? 7.754 -15.499 -1.525 1.00 97.69 124 GLN A C 1
ATOM 1012 O O . GLN A 1 124 ? 7.225 -15.826 -0.465 1.00 97.69 124 GLN A O 1
ATOM 1017 N N . ALA A 1 125 ? 7.327 -14.450 -2.236 1.00 97.69 125 ALA A N 1
ATOM 1018 C CA . ALA A 1 125 ? 6.246 -13.572 -1.788 1.00 97.69 125 ALA A CA 1
ATOM 1019 C C . ALA A 1 125 ? 4.953 -14.369 -1.577 1.00 97.69 125 ALA A C 1
ATOM 1021 O O . ALA A 1 125 ? 4.312 -14.260 -0.537 1.00 97.69 125 ALA A O 1
ATOM 1022 N N . ASN A 1 126 ? 4.596 -15.246 -2.523 1.00 97.94 126 ASN A N 1
ATOM 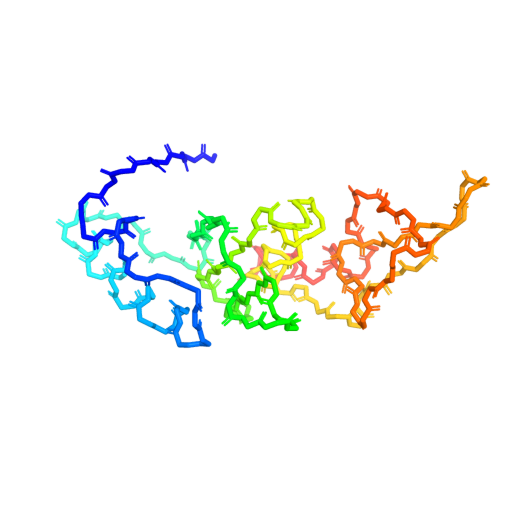1023 C CA . ASN A 1 126 ? 3.429 -16.118 -2.378 1.00 97.94 126 ASN A CA 1
ATOM 1024 C C . ASN A 1 126 ? 3.526 -17.052 -1.161 1.00 97.94 126 ASN A C 1
ATOM 1026 O O . ASN A 1 126 ? 2.498 -17.382 -0.572 1.00 97.94 126 ASN A O 1
ATOM 1030 N N . GLN A 1 127 ? 4.727 -17.491 -0.781 1.00 97.44 127 GLN A N 1
ATOM 1031 C CA . GLN A 1 127 ? 4.924 -18.305 0.415 1.00 97.44 127 GLN A CA 1
ATOM 1032 C C . GLN A 1 127 ? 4.670 -17.492 1.691 1.00 97.44 127 GLN A C 1
ATOM 1034 O O . GLN A 1 127 ? 3.874 -17.927 2.520 1.00 97.44 127 GLN A O 1
ATOM 1039 N N . HIS A 1 128 ? 5.247 -16.293 1.813 1.00 96.56 128 HIS A N 1
ATOM 1040 C CA . HIS A 1 128 ? 4.993 -15.412 2.959 1.00 96.56 128 HIS A CA 1
ATOM 1041 C C . HIS A 1 128 ? 3.521 -14.991 3.066 1.00 96.56 128 HIS A C 1
ATOM 1043 O O . HIS A 1 128 ? 2.956 -15.008 4.159 1.00 96.56 128 HIS A O 1
ATOM 1049 N N . ILE A 1 129 ? 2.875 -14.707 1.930 1.00 96.31 129 ILE A N 1
ATOM 1050 C CA . ILE A 1 129 ? 1.440 -14.403 1.870 1.00 96.31 129 ILE A CA 1
ATOM 1051 C C . ILE A 1 129 ? 0.614 -15.568 2.413 1.00 96.31 129 ILE A C 1
ATOM 1053 O O . ILE A 1 129 ? -0.274 -15.374 3.242 1.00 96.31 129 ILE A O 1
ATOM 1057 N N . ARG A 1 13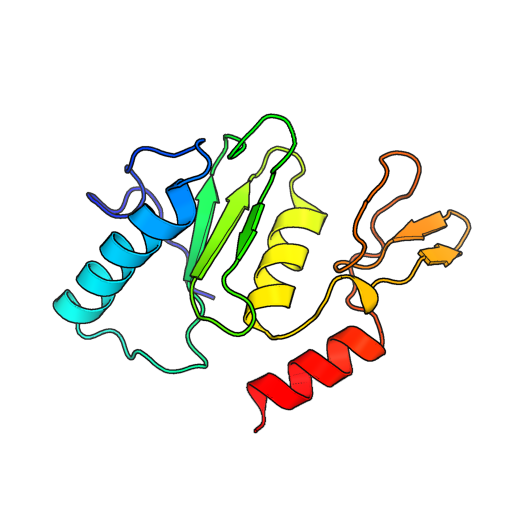0 ? 0.914 -16.799 1.984 1.00 95.62 130 ARG A N 1
ATOM 1058 C CA . ARG A 1 130 ? 0.220 -17.988 2.494 1.00 95.62 130 ARG A CA 1
ATOM 1059 C C . ARG A 1 130 ? 0.450 -18.166 3.992 1.00 95.62 130 ARG A C 1
ATOM 1061 O O . ARG A 1 130 ? -0.510 -18.408 4.717 1.00 95.62 130 ARG A O 1
ATOM 1068 N N . ASP A 1 131 ? 1.685 -18.006 4.452 1.00 94.25 131 ASP A N 1
ATOM 1069 C CA . ASP A 1 131 ? 2.024 -18.137 5.869 1.00 94.25 131 ASP A CA 1
ATOM 1070 C C . ASP A 1 131 ? 1.329 -17.085 6.744 1.00 94.25 131 ASP A C 1
ATOM 1072 O O . ASP A 1 131 ? 1.031 -17.373 7.897 1.00 94.25 131 ASP A O 1
ATOM 1076 N N . HIS A 1 132 ? 1.048 -15.888 6.225 1.00 92.19 132 HIS A N 1
ATOM 1077 C CA . HIS A 1 132 ? 0.321 -14.854 6.964 1.00 92.19 132 HIS A CA 1
ATOM 1078 C C . HIS A 1 132 ? -1.202 -15.031 6.928 1.00 92.19 132 HIS A C 1
ATOM 1080 O O . HIS A 1 132 ? -1.865 -14.739 7.916 1.00 92.19 132 HIS A O 1
ATOM 1086 N N . VAL A 1 133 ? -1.770 -15.474 5.803 1.00 89.38 133 VAL A N 1
ATOM 1087 C CA . VAL A 1 133 ? -3.232 -15.578 5.637 1.00 89.38 133 VAL A CA 1
ATOM 1088 C C . VAL A 1 133 ? -3.800 -16.855 6.269 1.00 89.38 133 VAL A C 1
ATOM 1090 O O . VAL A 1 133 ? -4.926 -16.845 6.778 1.00 89.38 133 VAL A O 1
ATOM 1093 N N . TYR A 1 134 ? -3.052 -17.961 6.213 1.00 86.75 134 TYR A N 1
ATOM 1094 C CA . TYR A 1 134 ? -3.525 -19.288 6.628 1.00 86.75 134 TYR A CA 1
ATOM 1095 C C . TYR A 1 134 ? -3.033 -19.748 8.005 1.00 86.75 134 TYR A C 1
ATOM 1097 O O . TYR A 1 134 ? -3.476 -20.805 8.454 1.00 86.75 134 TYR A O 1
ATOM 1105 N N . ARG A 1 135 ? -2.151 -18.995 8.664 1.00 67.94 135 ARG A N 1
ATOM 1106 C CA . ARG A 1 135 ? -1.788 -19.216 10.073 1.00 67.94 135 ARG A CA 1
ATOM 1107 C C . ARG A 1 135 ? -2.503 -18.206 10.956 1.00 67.94 135 ARG A C 1
ATOM 1109 O O . ARG A 1 135 ? -2.769 -18.573 12.116 1.00 67.94 135 ARG A O 1
#

Secondary structure (DSSP, 8-state):
-------TTTTSS--SSTTHHHHHHHHHHHHHHHTT----TT--EEEEESS-SBTTBSEEE-TTSSEEEEESTTTTHHHHHHHHHHTT--GGG--EEESSSEEE-TT-SS--TTSEE--S--HHHHHHHHHHH--

Nearest PDB structures (foldseek):
  8sln-assembly1_A-2  TM=6.339E-01  e=6.039E+00  Deinococcus geothermalis DSM 11300
  6mdx-assembly1_A  TM=3.397E-01  e=7.876E+00  Homo sapiens

Foldseek 3Di:
DDDDDDDPQQQPDDAQAQCRQVVNVVSVVVVCVVVVPDDDLPAADEHEEQHANYPPGQKAEDQSHRYIYGYCVVPQLGVLQRVLRVLRFAQVQKDWDDDVFIEIESSHPPDDPRHHHPSHGHPVSVVSSCVSNVD

Organism: NCBI:txid242606

pLDDT: mean 92.75, std 6.63, range [59.66, 98.06]

Solvent-accessible surface area (backbone atoms only — not comparable to full-atom values): 7608 Å² total; per-residue (Å²): 139,87,85,87,76,81,43,82,79,66,65,71,58,88,72,44,40,83,59,37,56,63,60,47,45,57,41,48,52,56,49,32,60,78,66,69,48,83,86,50,87,82,50,74,48,70,51,79,37,77,50,43,30,43,102,86,34,51,51,47,45,39,74,54,34,40,48,28,31,24,17,55,81,63,51,64,51,36,46,51,25,28,52,33,18,32,36,43,27,47,48,89,33,33,43,78,48,78,78,97,52,53,20,31,20,33,33,42,63,88,74,60,91,90,40,48,77,60,86,36,69,29,75,58,22,50,48,36,29,48,58,56,74,76,105

Sequence (135 aa):
MIYHRQLEGVTDVRYGHEETLDEWTDIMEDYVERNCIPYTSRQKFMLITPTRLSPVRAGVAWPRGNFAVATLDNSYPVIAHEFGHLLGAKHDDGEVRYYGWWCETNMISPSTSLRSNCYVFSKQANQHIRDHVYR